Protein AF-A0A1M6HJD1-F1 (afdb_monomer)

Foldseek 3Di:
DPPDDDPVPDDPVVVVVVCLCVPPPHPVVVVVVVVVVVVVVVVVVVVVVVVVVVVVVVVVVCVVCNPCNVVVVVVPPPVPPPD

Solvent-accessible surface area (backbone atoms only — not comparable to full-atom values): 5038 Å² total; per-residue (Å²): 134,82,86,79,84,55,78,90,83,43,56,71,68,55,52,50,51,53,48,44,68,70,35,79,87,32,67,68,32,47,50,52,54,52,49,57,52,48,54,56,50,51,53,52,51,52,51,54,52,51,50,52,55,49,51,51,54,48,52,54,47,35,69,75,56,40,88,50,49,92,48,54,70,62,70,71,62,53,94,74,76,76,126

Organism: NCBI:txid1123012

Secondary structure (DSSP, 8-state):
---PPPTTTS-HHHHHHHHHHH-TTSHHHHHHHHHHHHHHHHHHHHHHHHHHHHHHHHHHHHHHH-TTHHHHHHHS--TT---

Sequence (83 aa):
MAKGVSSKTHSQKELDNYANQHNPNNKAYKARVANDQATKKQSKKALANQSKKRAKRQAEFDEKYGLSYPLDWMCYSNPYDFD

Structure (mmCIF, N/CA/C/O backbone):
data_AF-A0A1M6HJD1-F1
#
_entry.id   AF-A0A1M6HJD1-F1
#
loop_
_atom_site.group_PDB
_atom_site.id
_atom_site.type_symbol
_atom_site.label_atom_id
_atom_site.label_alt_id
_atom_site.label_comp_id
_atom_site.label_asym_id
_atom_site.label_entity_id
_atom_site.label_seq_id
_atom_site.pdbx_PDB_ins_code
_atom_site.Cartn_x
_atom_site.Cartn_y
_atom_site.Cartn_z
_atom_site.occupancy
_atom_site.B_iso_or_equiv
_atom_site.auth_seq_id
_atom_site.auth_comp_id
_atom_site.auth_asym_id
_atom_site.auth_atom_id
_atom_site.pdbx_PDB_model_num
ATOM 1 N N . MET A 1 1 ? -8.905 -16.264 19.991 1.00 40.56 1 MET A N 1
ATOM 2 C CA . MET A 1 1 ? -9.117 -16.027 21.437 1.00 40.56 1 MET A CA 1
ATOM 3 C C . MET A 1 1 ? -9.095 -14.522 21.670 1.00 40.56 1 MET A C 1
ATOM 5 O O . MET A 1 1 ? -8.041 -13.920 21.511 1.00 40.56 1 MET A O 1
ATOM 9 N N . ALA A 1 2 ? -10.240 -13.889 21.934 1.00 52.41 2 ALA A N 1
ATOM 10 C CA . ALA A 1 2 ? -10.261 -12.474 22.304 1.00 52.41 2 ALA A CA 1
ATOM 11 C C . ALA A 1 2 ? -9.787 -12.359 23.759 1.00 52.41 2 ALA A C 1
ATOM 13 O O . ALA A 1 2 ? -10.390 -12.956 24.649 1.00 52.41 2 ALA A O 1
ATOM 14 N N . LYS A 1 3 ? -8.678 -11.650 23.998 1.00 63.31 3 LYS A N 1
ATOM 15 C CA . LYS A 1 3 ? -8.244 -11.295 25.355 1.00 63.31 3 LYS A CA 1
ATOM 16 C C . LYS A 1 3 ? -9.289 -10.329 25.916 1.00 63.31 3 LYS A C 1
ATOM 18 O O . LYS A 1 3 ? -9.350 -9.181 25.490 1.00 63.31 3 LYS A O 1
ATOM 23 N N . GLY A 1 4 ? -10.169 -10.843 26.772 1.00 64.12 4 GLY A N 1
ATOM 24 C CA . GLY A 1 4 ? -11.253 -10.076 27.377 1.00 64.12 4 GLY A CA 1
ATOM 25 C C . GLY A 1 4 ? -10.713 -9.046 28.362 1.00 64.12 4 GLY A C 1
ATOM 26 O O . GLY A 1 4 ? -9.794 -9.333 29.126 1.00 64.12 4 GLY A O 1
ATOM 27 N N . VAL A 1 5 ? -11.290 -7.850 28.332 1.00 69.50 5 VAL A N 1
ATOM 28 C CA . VAL A 1 5 ? -10.935 -6.736 29.213 1.00 69.50 5 VAL A CA 1
ATOM 29 C C . VAL A 1 5 ? -11.985 -6.679 30.320 1.00 69.50 5 VAL A C 1
ATOM 31 O O . VAL A 1 5 ? -13.179 -6.635 30.029 1.00 69.50 5 VAL A O 1
ATOM 34 N N . SER A 1 6 ? -11.5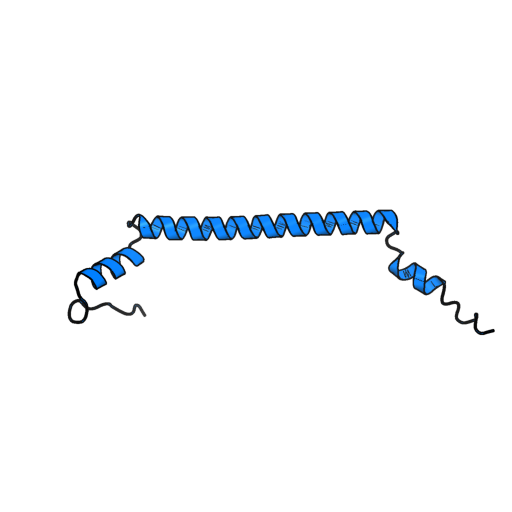55 -6.758 31.582 1.00 71.81 6 SER A N 1
ATOM 35 C CA . SER A 1 6 ? -12.451 -6.825 32.744 1.00 71.81 6 SER A CA 1
ATOM 36 C C . SER A 1 6 ? -12.565 -5.474 33.438 1.00 71.81 6 SER A C 1
ATOM 38 O O . SER A 1 6 ? -11.557 -4.823 33.714 1.00 71.81 6 SER A O 1
ATOM 40 N N . SER A 1 7 ? -13.789 -5.089 33.801 1.00 67.25 7 SER A N 1
ATOM 41 C CA . SER A 1 7 ? -14.064 -3.893 34.605 1.00 67.25 7 SER A CA 1
ATOM 42 C C . SER A 1 7 ? -13.533 -3.975 36.036 1.00 67.25 7 SER A C 1
ATOM 44 O O . SER A 1 7 ? -13.445 -2.960 36.717 1.00 67.25 7 SER A O 1
ATOM 46 N N . LYS A 1 8 ? -13.144 -5.169 36.500 1.00 74.94 8 LYS A N 1
ATOM 47 C CA . LYS A 1 8 ? -12.595 -5.377 37.846 1.00 74.94 8 LYS A CA 1
ATOM 48 C C . LYS A 1 8 ? -11.123 -4.970 37.972 1.00 74.94 8 LYS A C 1
ATOM 50 O O . LYS A 1 8 ? -10.658 -4.711 39.076 1.00 74.94 8 LYS A O 1
ATOM 55 N N . THR A 1 9 ? -10.395 -4.933 36.859 1.00 81.12 9 THR A N 1
ATOM 56 C CA . THR A 1 9 ? -8.944 -4.674 36.815 1.00 81.12 9 THR A CA 1
ATOM 57 C C . THR A 1 9 ? -8.570 -3.377 36.108 1.00 81.12 9 THR A C 1
ATOM 59 O O . THR A 1 9 ? -7.400 -3.009 36.123 1.00 81.12 9 THR A O 1
ATOM 62 N N . HIS A 1 10 ? -9.528 -2.689 35.487 1.00 81.19 10 HIS A N 1
ATOM 63 C CA . HIS A 1 10 ? -9.272 -1.509 34.667 1.00 81.19 10 HIS A CA 1
ATOM 64 C C . HIS A 1 10 ? -10.210 -0.372 35.047 1.00 81.19 10 HIS A C 1
ATOM 66 O O . HIS A 1 10 ? -11.384 -0.589 35.347 1.00 81.19 10 HIS A O 1
ATOM 72 N N . SER A 1 11 ? -9.692 0.850 35.010 1.00 87.38 11 SER A N 1
ATOM 73 C CA . SER A 1 11 ? -10.498 2.048 35.186 1.00 87.38 11 SER A CA 1
ATOM 74 C C . SER A 1 11 ? -11.471 2.221 34.022 1.00 87.38 11 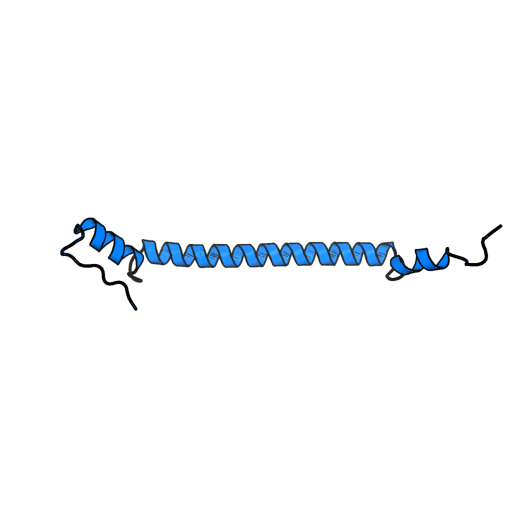SER A C 1
ATOM 76 O O . SER A 1 11 ? -11.215 1.789 32.895 1.00 87.38 11 SER A O 1
ATOM 78 N N . GLN A 1 12 ? -12.567 2.938 34.267 1.00 83.44 12 GLN A N 1
ATOM 79 C CA . GLN A 1 12 ? -13.555 3.232 33.229 1.00 83.44 12 GLN A CA 1
ATOM 80 C C . GLN A 1 12 ? -12.919 3.896 31.998 1.00 83.44 12 GLN A C 1
ATOM 82 O O . GLN A 1 12 ? -13.242 3.543 30.870 1.00 83.44 12 GLN A O 1
ATOM 87 N N . LYS A 1 13 ? -11.933 4.780 32.202 1.00 84.25 13 LYS A N 1
ATOM 88 C CA . LYS A 1 13 ? -11.198 5.424 31.104 1.00 84.25 13 LYS A CA 1
ATOM 89 C C . LYS A 1 13 ? -10.429 4.417 30.249 1.00 84.25 13 LYS A C 1
ATOM 91 O O . LYS A 1 13 ? -10.364 4.577 29.035 1.00 84.25 13 LYS A O 1
ATOM 96 N N . GLU A 1 14 ? -9.844 3.388 30.853 1.00 84.44 14 GLU A N 1
ATOM 97 C CA . GLU A 1 14 ? -9.128 2.337 30.121 1.00 84.44 14 GLU A CA 1
ATOM 98 C C . GLU A 1 14 ? -10.091 1.441 29.339 1.00 84.44 14 GLU A C 1
ATOM 100 O O . GLU A 1 14 ? -9.805 1.107 28.189 1.00 84.44 14 GLU A O 1
ATOM 105 N N . LEU A 1 15 ? -11.254 1.120 29.916 1.00 83.50 15 LEU A N 1
ATOM 106 C CA . LEU A 1 15 ? -12.316 0.375 29.232 1.00 83.50 15 LEU A CA 1
ATOM 107 C C . LEU A 1 15 ? -12.870 1.157 28.039 1.00 83.50 15 LEU A C 1
ATOM 109 O O . LEU A 1 15 ? -12.999 0.603 26.948 1.00 83.50 15 LEU A O 1
ATOM 113 N N . ASP A 1 16 ? -13.136 2.449 28.224 1.00 82.19 16 ASP A N 1
ATOM 114 C CA . ASP A 1 16 ? -13.646 3.328 27.176 1.00 82.19 16 ASP A CA 1
ATOM 115 C C . ASP A 1 16 ? -12.610 3.499 26.064 1.00 82.19 16 ASP A C 1
ATOM 117 O O . ASP A 1 16 ? -12.938 3.404 24.882 1.00 82.19 16 ASP A O 1
ATOM 121 N N . ASN A 1 17 ? -11.335 3.688 26.418 1.00 81.88 17 ASN A N 1
ATOM 122 C CA . ASN A 1 17 ? -10.242 3.759 25.450 1.00 81.88 17 ASN A CA 1
ATOM 123 C C . ASN A 1 17 ? -10.097 2.454 24.663 1.00 81.88 17 ASN A C 1
ATOM 125 O O . ASN A 1 17 ? -9.958 2.489 23.439 1.00 81.88 17 ASN A O 1
ATOM 129 N N . TYR A 1 18 ? -10.173 1.308 25.340 1.00 80.94 18 TYR A N 1
ATOM 130 C CA . TYR A 1 18 ? -10.126 0.002 24.695 1.00 80.94 18 TYR A CA 1
ATOM 131 C C . TYR A 1 18 ? -11.313 -0.197 23.742 1.00 80.94 18 TYR A C 1
ATOM 133 O O . TYR A 1 18 ? -11.126 -0.525 22.568 1.00 80.94 18 TYR A O 1
ATOM 141 N N . ALA A 1 19 ? -12.533 0.090 24.200 1.00 76.19 19 ALA A N 1
ATOM 142 C CA . ALA A 1 19 ? -13.733 0.037 23.373 1.00 76.19 19 ALA A CA 1
ATOM 143 C C . ALA A 1 19 ? -13.612 0.971 22.160 1.00 76.19 19 ALA A C 1
ATOM 145 O O . ALA A 1 19 ? -13.910 0.578 21.036 1.00 76.19 19 ALA A O 1
ATOM 146 N N . ASN A 1 20 ? -13.082 2.178 22.347 1.00 77.69 20 ASN A N 1
ATOM 147 C CA . ASN A 1 20 ? -12.871 3.156 21.285 1.00 77.69 20 ASN A CA 1
ATOM 148 C C . ASN A 1 20 ? -11.875 2.698 20.208 1.00 77.69 20 ASN A C 1
ATOM 150 O O . ASN A 1 20 ? -12.028 3.095 19.051 1.00 77.69 20 ASN A O 1
ATOM 154 N N . GLN A 1 21 ? -10.884 1.868 20.549 1.00 74.94 21 GLN A N 1
ATOM 155 C CA . GLN A 1 21 ? -9.917 1.315 19.590 1.00 74.94 21 GLN A CA 1
ATOM 156 C C . GLN A 1 21 ? -10.475 0.172 18.736 1.00 74.94 21 GLN A C 1
ATOM 158 O O . GLN A 1 21 ? -9.928 -0.102 17.659 1.00 74.94 21 GLN A O 1
ATOM 163 N N . HIS A 1 22 ? -11.531 -0.485 19.216 1.00 76.12 22 HIS A N 1
ATOM 164 C CA . HIS A 1 22 ? -12.117 -1.672 18.596 1.00 76.12 22 HIS A CA 1
ATOM 165 C C . HIS A 1 22 ? -13.545 -1.459 18.085 1.00 76.12 22 HIS A C 1
ATOM 167 O O . HIS A 1 22 ? -14.028 -2.291 17.324 1.00 76.12 22 HIS A O 1
ATOM 173 N N . ASN A 1 23 ? -14.205 -0.352 18.439 1.00 75.75 23 ASN A N 1
ATOM 174 C CA . ASN A 1 23 ? -15.553 -0.032 17.989 1.00 75.75 23 ASN A CA 1
ATOM 175 C C . ASN A 1 23 ? -15.531 0.552 16.561 1.00 75.75 23 ASN A C 1
ATOM 177 O O . ASN A 1 23 ? -15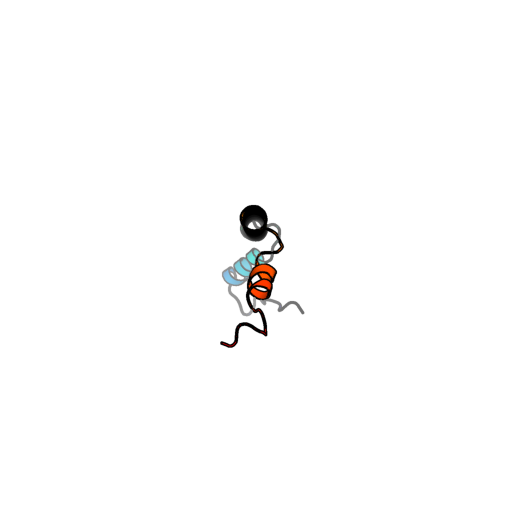.082 1.690 16.373 1.00 75.75 23 ASN A O 1
ATOM 181 N N . PRO A 1 24 ? -16.085 -0.157 15.559 1.00 72.56 24 PRO A N 1
ATOM 182 C CA . PRO A 1 24 ? -16.129 0.308 14.173 1.00 72.56 24 PRO A CA 1
ATOM 183 C C . PRO A 1 24 ? -16.913 1.614 13.981 1.00 72.56 24 PRO A C 1
ATOM 185 O O . PRO A 1 24 ? -16.700 2.329 13.000 1.00 72.56 24 PRO A O 1
ATOM 188 N N . ASN A 1 25 ? -17.811 1.948 14.913 1.00 75.69 25 ASN A N 1
ATOM 189 C CA . ASN A 1 25 ? -18.613 3.168 14.867 1.00 75.69 25 ASN A CA 1
ATOM 190 C C . ASN A 1 25 ? -17.870 4.405 15.389 1.00 75.69 25 ASN A C 1
ATOM 192 O O . ASN A 1 25 ? -18.331 5.523 15.154 1.00 75.69 25 ASN A O 1
ATOM 196 N N . ASN A 1 26 ? -16.706 4.245 16.029 1.00 81.94 26 ASN A N 1
ATOM 197 C CA . ASN A 1 26 ? -15.918 5.377 16.502 1.00 81.94 26 ASN A CA 1
ATOM 198 C C . ASN A 1 26 ? -15.245 6.123 15.333 1.00 81.94 26 ASN A C 1
ATOM 200 O O . ASN A 1 26 ? -14.618 5.523 14.455 1.00 81.94 26 ASN A O 1
ATOM 204 N N . LYS A 1 27 ? -15.313 7.460 15.362 1.00 83.94 27 LYS A N 1
ATOM 205 C CA . LYS A 1 27 ? -14.619 8.353 14.423 1.00 83.9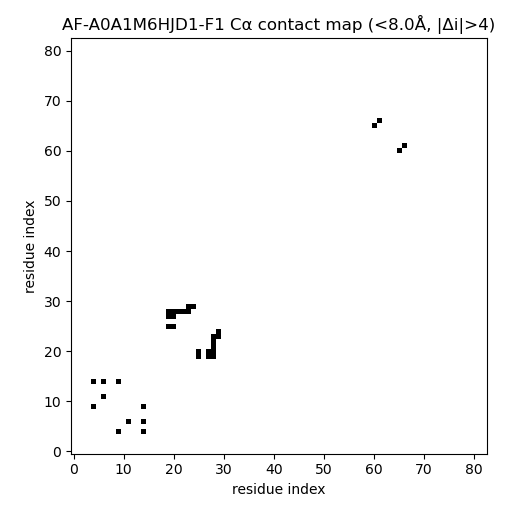4 27 LYS A CA 1
ATOM 206 C C . LYS A 1 27 ? -13.113 8.074 14.372 1.00 83.94 27 LYS A C 1
ATOM 208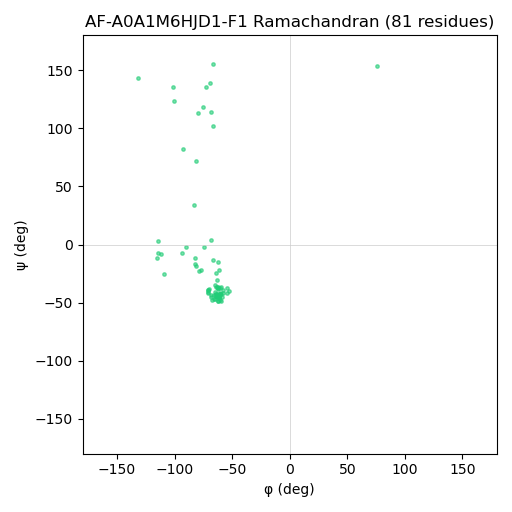 O O . LYS A 1 27 ? -12.550 8.022 13.281 1.00 83.94 27 LYS A O 1
ATOM 213 N N . ALA A 1 28 ? -12.476 7.834 15.522 1.00 78.31 28 ALA A N 1
ATOM 214 C CA . ALA A 1 28 ? -11.038 7.559 15.588 1.00 78.31 28 ALA A CA 1
ATOM 215 C C . ALA A 1 28 ? -10.658 6.245 14.879 1.00 78.31 28 ALA A C 1
ATOM 217 O O . ALA A 1 28 ? -9.674 6.197 14.140 1.00 78.31 28 ALA A O 1
ATOM 218 N N . TYR A 1 29 ? -11.472 5.194 15.036 1.00 82.88 29 TYR A N 1
ATOM 219 C CA . TYR A 1 29 ? -11.268 3.919 14.345 1.00 82.88 29 TYR A CA 1
ATOM 220 C C . TYR A 1 29 ? -11.371 4.084 12.825 1.00 82.88 29 TYR A C 1
ATOM 222 O O . TYR A 1 29 ? -10.477 3.665 12.089 1.00 82.88 29 TYR A O 1
ATOM 230 N N . LYS A 1 30 ? -12.430 4.757 12.353 1.00 86.44 30 LYS A N 1
ATOM 231 C CA . LYS A 1 30 ? -12.639 5.024 10.922 1.00 86.44 30 LYS A CA 1
ATOM 232 C C . LYS A 1 30 ? -11.487 5.829 10.317 1.00 86.44 30 LYS A C 1
ATOM 234 O O . LYS A 1 30 ? -11.016 5.482 9.236 1.00 86.44 30 LYS A O 1
ATOM 239 N N . ALA A 1 31 ? -10.996 6.848 11.027 1.00 87.56 31 ALA A N 1
ATOM 240 C CA . ALA A 1 31 ? -9.849 7.644 10.595 1.00 87.56 31 ALA A CA 1
ATOM 241 C C . ALA A 1 31 ? -8.577 6.792 10.448 1.00 87.56 31 ALA A C 1
ATOM 243 O O . ALA A 1 31 ? -7.903 6.874 9.422 1.00 87.56 31 ALA A O 1
ATOM 244 N N . ARG A 1 32 ? -8.284 5.915 11.421 1.00 88.56 32 ARG A N 1
ATOM 245 C CA . ARG A 1 32 ? -7.138 4.993 11.345 1.00 88.56 32 ARG A CA 1
ATOM 246 C C . ARG A 1 32 ? -7.234 4.076 10.126 1.00 88.56 32 ARG A C 1
ATOM 248 O O . ARG A 1 32 ? -6.285 3.985 9.357 1.00 88.56 32 ARG A O 1
ATOM 255 N N . VAL A 1 33 ? -8.390 3.444 9.915 1.00 88.56 33 VAL A N 1
ATOM 256 C CA . VAL A 1 33 ? -8.607 2.549 8.766 1.00 88.56 33 VAL A CA 1
ATOM 257 C C . VAL A 1 33 ? -8.456 3.299 7.440 1.00 88.56 33 VAL A C 1
ATOM 259 O O . VAL A 1 33 ? -7.806 2.796 6.525 1.00 88.56 33 VAL A O 1
ATOM 262 N N . ALA A 1 34 ? -9.013 4.506 7.320 1.00 91.06 34 ALA A N 1
ATOM 263 C CA . ALA A 1 34 ? -8.879 5.317 6.113 1.00 91.06 34 ALA A CA 1
ATOM 264 C C . ALA A 1 34 ? -7.414 5.698 5.830 1.00 91.06 34 ALA A C 1
ATOM 266 O O . ALA A 1 34 ? -6.960 5.569 4.690 1.00 91.06 34 ALA A O 1
ATOM 267 N N . ASN A 1 35 ? -6.662 6.094 6.860 1.00 91.62 35 ASN A N 1
ATOM 268 C CA . ASN A 1 35 ? -5.241 6.423 6.745 1.00 91.62 35 ASN A CA 1
ATOM 269 C C . ASN A 1 35 ? -4.401 5.207 6.335 1.00 91.62 35 ASN A C 1
ATOM 271 O O . ASN A 1 35 ? -3.590 5.306 5.415 1.00 91.62 35 ASN A O 1
ATOM 275 N N . ASP A 1 36 ? -4.642 4.040 6.935 1.00 90.50 36 ASP A N 1
ATOM 276 C CA . ASP A 1 36 ? -3.989 2.782 6.553 1.00 90.50 36 ASP A CA 1
ATOM 277 C C . ASP A 1 36 ? -4.243 2.425 5.082 1.00 90.50 36 ASP A C 1
ATOM 279 O O . ASP A 1 36 ? -3.356 1.948 4.371 1.00 90.50 36 ASP A O 1
ATOM 283 N N . GLN A 1 37 ? -5.460 2.658 4.591 1.00 92.06 37 GLN A N 1
ATOM 284 C CA . GLN A 1 37 ? -5.786 2.424 3.185 1.00 92.06 37 GLN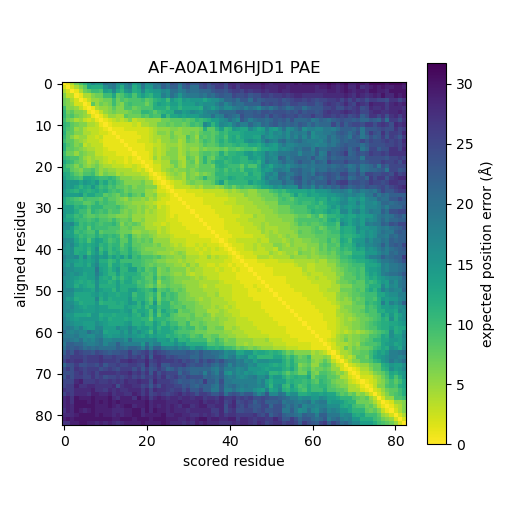 A CA 1
ATOM 285 C C . GLN A 1 37 ? -5.119 3.454 2.267 1.00 92.06 37 GLN A C 1
ATOM 287 O O . GLN A 1 37 ? -4.641 3.102 1.185 1.00 92.06 37 GLN A O 1
ATOM 292 N N . ALA A 1 38 ? -5.068 4.721 2.677 1.00 91.81 38 ALA A N 1
ATOM 293 C CA . ALA A 1 38 ? -4.437 5.788 1.909 1.00 91.81 38 ALA A CA 1
ATOM 294 C C . ALA A 1 38 ? -2.922 5.575 1.777 1.00 91.81 38 ALA A C 1
ATOM 296 O O . ALA A 1 38 ? -2.400 5.627 0.662 1.00 91.81 38 ALA A O 1
ATOM 297 N N . THR A 1 39 ? -2.233 5.248 2.872 1.00 89.75 39 THR A N 1
ATOM 298 C CA . THR A 1 39 ? -0.783 4.983 2.880 1.00 89.75 39 THR A CA 1
ATOM 299 C C . THR A 1 39 ? -0.428 3.783 2.001 1.00 89.75 39 THR A C 1
ATOM 301 O O . THR A 1 39 ? 0.467 3.878 1.160 1.00 89.75 39 THR A O 1
ATOM 304 N N . LYS A 1 40 ? -1.197 2.686 2.079 1.00 90.12 40 LYS A N 1
ATOM 305 C CA . LYS A 1 40 ? -1.045 1.519 1.186 1.00 90.12 40 LYS A CA 1
ATOM 306 C C . LYS A 1 40 ? -1.256 1.864 -0.290 1.00 90.12 40 LYS A C 1
ATOM 308 O O . LYS A 1 40 ? -0.590 1.309 -1.161 1.00 90.12 40 LYS A O 1
ATOM 313 N N . LYS A 1 41 ? -2.197 2.756 -0.609 1.00 89.12 41 LYS A N 1
ATOM 314 C CA . LYS A 1 41 ? -2.419 3.209 -1.994 1.00 89.12 41 LYS A CA 1
ATOM 315 C C . LYS A 1 41 ? -1.274 4.095 -2.482 1.00 89.12 41 LYS A C 1
ATOM 317 O O . LYS A 1 41 ? -0.839 3.941 -3.623 1.00 89.12 41 LYS A O 1
ATOM 322 N N . GLN A 1 42 ? -0.785 5.002 -1.641 1.00 87.69 42 GLN A N 1
ATOM 323 C CA . GLN A 1 42 ? 0.341 5.877 -1.966 1.00 87.69 42 GLN A CA 1
ATOM 324 C C . GLN A 1 42 ? 1.624 5.079 -2.211 1.00 87.69 42 GLN A C 1
ATOM 326 O O . GLN A 1 42 ? 2.281 5.307 -3.225 1.00 87.69 42 GLN A O 1
ATOM 331 N N . SER A 1 43 ? 1.932 4.089 -1.367 1.00 86.94 43 SER A N 1
ATOM 332 C CA . SER A 1 43 ? 3.119 3.244 -1.546 1.00 86.94 43 SER A CA 1
ATOM 333 C C . SER A 1 43 ? 3.074 2.446 -2.853 1.00 86.94 43 SER A C 1
ATOM 335 O O . SER A 1 43 ? 4.048 2.439 -3.604 1.00 86.94 43 SER A O 1
ATOM 337 N N . LYS A 1 44 ? 1.918 1.865 -3.205 1.00 92.25 44 LYS A N 1
ATOM 338 C CA . LYS A 1 44 ? 1.722 1.180 -4.496 1.00 92.25 44 LYS A CA 1
ATOM 339 C C . LYS A 1 44 ? 1.916 2.115 -5.692 1.00 92.25 44 LYS A C 1
ATOM 341 O O . LYS A 1 44 ? 2.563 1.735 -6.665 1.00 92.25 44 LYS A O 1
ATOM 346 N N . LYS A 1 45 ? 1.383 3.341 -5.626 1.00 92.50 45 LYS A N 1
ATOM 347 C CA . LYS A 1 45 ? 1.570 4.351 -6.683 1.00 92.50 45 LYS A CA 1
ATOM 348 C C . LYS A 1 45 ? 3.035 4.765 -6.819 1.00 92.50 45 LYS A C 1
ATOM 350 O O . LYS A 1 45 ? 3.530 4.865 -7.939 1.00 92.50 45 LYS A O 1
ATOM 355 N N . ALA A 1 46 ? 3.733 4.973 -5.703 1.00 92.94 46 ALA A N 1
ATOM 356 C CA . ALA A 1 46 ? 5.155 5.302 -5.704 1.00 92.94 46 ALA A CA 1
ATOM 357 C C . ALA A 1 46 ? 5.989 4.182 -6.346 1.00 92.94 46 ALA A C 1
ATOM 359 O O . ALA A 1 46 ? 6.791 4.459 -7.238 1.00 92.94 46 ALA A O 1
ATOM 360 N N . LEU A 1 47 ? 5.726 2.924 -5.976 1.00 93.69 47 LEU A N 1
ATOM 361 C CA . LEU A 1 47 ? 6.389 1.757 -6.560 1.00 93.69 47 LEU A CA 1
ATOM 362 C C . LEU A 1 47 ? 6.127 1.639 -8.070 1.00 93.69 47 LEU A C 1
ATOM 364 O O . LEU A 1 47 ? 7.060 1.444 -8.844 1.00 93.69 47 LEU A O 1
ATOM 368 N N . ALA A 1 48 ? 4.878 1.826 -8.508 1.00 94.69 48 ALA A N 1
ATOM 369 C CA . ALA A 1 48 ? 4.521 1.797 -9.927 1.00 94.69 48 ALA A CA 1
ATOM 370 C C . ALA A 1 48 ? 5.183 2.932 -10.731 1.00 94.69 48 ALA A C 1
ATOM 372 O O . ALA A 1 48 ? 5.579 2.749 -11.880 1.00 94.69 48 ALA A O 1
ATOM 373 N N . ASN A 1 49 ? 5.330 4.119 -10.143 1.00 94.81 49 ASN A N 1
ATOM 374 C CA . ASN A 1 49 ? 6.038 5.221 -10.791 1.00 94.81 49 ASN A CA 1
ATOM 375 C C . ASN A 1 49 ? 7.545 4.946 -10.878 1.00 94.81 49 ASN A C 1
ATOM 377 O O . ASN A 1 49 ? 8.169 5.251 -11.895 1.00 94.81 49 ASN A O 1
ATOM 381 N N . GLN A 1 50 ? 8.130 4.346 -9.839 1.00 93.94 50 GLN A N 1
ATOM 382 C CA . GLN A 1 50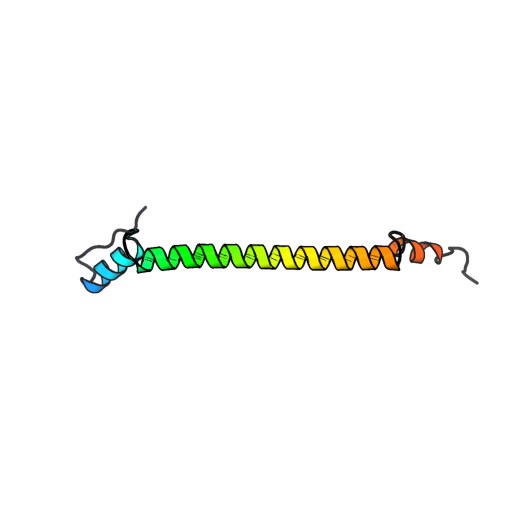 ? 9.535 3.944 -9.839 1.00 93.94 50 GLN A CA 1
ATOM 383 C C . GLN A 1 50 ? 9.812 2.869 -10.900 1.00 93.94 50 GLN A C 1
ATOM 385 O O . GLN A 1 50 ? 10.789 2.992 -11.641 1.00 93.94 50 GLN A O 1
ATOM 390 N N . SER A 1 51 ? 8.944 1.858 -11.024 1.00 93.44 51 SER A N 1
ATOM 391 C CA . SER A 1 51 ? 9.098 0.801 -12.030 1.00 93.44 51 SER A CA 1
ATOM 392 C C . SER A 1 51 ? 9.001 1.349 -13.454 1.00 93.44 51 SER A C 1
ATOM 394 O O . SER A 1 51 ? 9.863 1.045 -14.273 1.00 93.44 51 SER A O 1
ATOM 396 N N . LYS A 1 52 ? 8.048 2.251 -13.729 1.00 95.62 52 LYS A N 1
ATOM 397 C CA . LYS A 1 52 ? 7.941 2.946 -15.025 1.00 95.62 52 LYS A CA 1
ATOM 398 C C . LYS A 1 52 ? 9.195 3.750 -15.365 1.00 95.62 52 LYS A C 1
ATOM 400 O O . LYS A 1 52 ? 9.702 3.649 -16.477 1.00 95.62 52 LYS A O 1
ATOM 405 N N . LYS A 1 53 ? 9.734 4.514 -14.408 1.00 95.81 53 LYS A N 1
ATOM 406 C CA . LYS A 1 53 ? 10.987 5.267 -14.605 1.00 95.81 53 LYS A CA 1
ATOM 407 C C . LYS A 1 53 ? 12.178 4.346 -14.876 1.00 95.81 53 LYS A C 1
ATOM 409 O O . LYS A 1 53 ? 13.052 4.697 -15.660 1.00 95.81 53 LYS A O 1
ATOM 414 N N . ARG A 1 54 ? 12.238 3.180 -14.224 1.00 94.25 54 ARG A N 1
ATOM 415 C CA . ARG A 1 54 ? 13.289 2.183 -14.471 1.00 94.25 54 ARG A CA 1
ATOM 416 C C . ARG A 1 54 ? 13.152 1.557 -15.858 1.00 94.25 54 ARG A C 1
ATOM 418 O O . ARG A 1 54 ? 14.150 1.492 -16.558 1.00 94.25 54 ARG A O 1
ATOM 425 N N . ALA A 1 55 ? 11.942 1.172 -16.258 1.00 93.62 55 ALA A N 1
ATOM 426 C CA . ALA A 1 55 ? 11.680 0.618 -17.584 1.00 93.62 55 ALA A CA 1
ATOM 427 C C . ALA A 1 55 ? 12.028 1.617 -18.696 1.00 93.62 55 ALA A C 1
ATOM 429 O O . ALA A 1 55 ? 12.685 1.244 -19.657 1.00 93.62 55 ALA A O 1
ATOM 430 N N . LYS A 1 56 ? 11.675 2.900 -18.525 1.00 95.69 56 LYS A N 1
ATOM 431 C CA . LYS A 1 56 ? 12.041 3.962 -19.474 1.00 95.69 56 LYS A CA 1
ATOM 432 C C . LYS A 1 56 ? 13.557 4.110 -19.618 1.00 95.69 56 LYS A C 1
ATOM 434 O O . LYS A 1 56 ? 14.050 4.114 -20.732 1.00 95.69 56 LYS A O 1
ATOM 439 N N . ARG A 1 57 ? 14.292 4.167 -18.499 1.00 93.31 57 ARG A N 1
ATOM 440 C CA . ARG A 1 57 ? 15.765 4.233 -18.527 1.00 93.31 57 ARG A CA 1
ATOM 441 C C . ARG A 1 57 ? 16.398 3.003 -19.173 1.00 93.31 57 ARG A C 1
ATOM 443 O O . ARG A 1 57 ? 17.412 3.146 -19.838 1.00 93.31 57 ARG A O 1
ATOM 450 N N . GLN A 1 58 ? 15.823 1.818 -18.959 1.00 89.50 58 GLN A N 1
ATOM 451 C CA . GLN A 1 58 ? 16.298 0.602 -19.617 1.00 89.50 58 GLN A CA 1
ATOM 452 C C . GLN A 1 58 ? 16.071 0.682 -21.127 1.00 89.50 58 GLN A C 1
ATOM 454 O O . GLN A 1 58 ? 17.008 0.472 -21.875 1.00 89.50 58 GLN A O 1
ATOM 459 N N . ALA A 1 59 ? 14.876 1.083 -21.567 1.00 89.75 59 ALA A N 1
ATOM 460 C CA . ALA A 1 59 ? 14.582 1.254 -22.987 1.00 89.75 59 ALA A CA 1
ATOM 461 C C . ALA A 1 59 ? 15.486 2.310 -23.652 1.00 89.75 59 ALA A C 1
ATOM 463 O O . ALA A 1 59 ? 15.998 2.066 -24.733 1.00 89.75 59 ALA A O 1
ATOM 464 N N . GLU A 1 60 ? 15.740 3.445 -22.990 1.00 92.31 60 GLU A N 1
ATOM 465 C CA . GLU A 1 60 ? 16.678 4.476 -23.472 1.00 92.31 60 GLU A CA 1
ATOM 466 C C . GLU A 1 60 ? 18.121 3.947 -23.565 1.00 92.31 60 GLU A C 1
ATOM 468 O O . GLU A 1 60 ? 18.865 4.311 -24.474 1.00 92.31 60 GLU A O 1
ATOM 473 N N . PHE A 1 61 ? 18.534 3.088 -22.628 1.00 89.88 61 PHE A N 1
ATOM 474 C CA . PHE A 1 61 ? 19.833 2.419 -22.677 1.00 89.88 61 PHE A CA 1
ATOM 475 C C . PHE A 1 61 ? 19.901 1.428 -23.848 1.00 89.88 61 PHE A C 1
ATOM 477 O O . PHE A 1 61 ? 20.852 1.474 -24.625 1.00 89.88 61 PHE A O 1
ATOM 484 N N . ASP A 1 62 ? 18.878 0.588 -24.003 1.00 86.94 62 ASP A N 1
ATOM 485 C CA . ASP A 1 62 ? 18.786 -0.415 -25.068 1.00 86.94 62 ASP A CA 1
ATOM 486 C C . ASP A 1 62 ? 18.702 0.239 -26.460 1.00 86.94 62 ASP A C 1
ATOM 488 O O . ASP A 1 62 ? 19.270 -0.281 -27.413 1.00 86.94 62 ASP A O 1
ATOM 492 N N . GLU A 1 63 ? 18.049 1.398 -26.589 1.00 88.50 63 GLU A N 1
ATOM 493 C CA . GLU A 1 63 ? 18.019 2.196 -27.823 1.00 88.50 63 GLU A CA 1
ATOM 494 C C . GLU A 1 63 ? 19.395 2.795 -28.142 1.00 88.50 63 GLU A C 1
ATOM 496 O O . GLU A 1 63 ? 19.840 2.75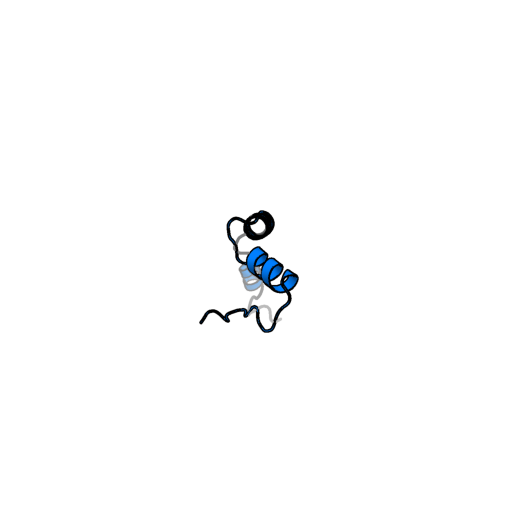9 -29.287 1.00 88.50 63 GLU A O 1
ATOM 501 N N . LYS A 1 64 ? 20.092 3.330 -27.130 1.00 87.81 64 LYS A N 1
ATOM 502 C CA . LYS A 1 64 ? 21.385 3.997 -27.321 1.00 87.81 64 LYS A CA 1
ATOM 503 C C . LYS A 1 64 ? 22.516 3.027 -27.658 1.00 87.81 64 LYS A C 1
ATOM 505 O O . LYS A 1 64 ? 23.390 3.372 -28.449 1.00 87.81 64 LYS A O 1
ATOM 510 N N . TYR A 1 65 ? 22.545 1.871 -27.005 1.00 83.62 65 TYR A N 1
ATOM 511 C CA . TYR A 1 65 ? 23.663 0.931 -27.094 1.00 83.62 65 TYR A CA 1
ATOM 512 C C . TYR A 1 65 ? 23.306 -0.370 -27.823 1.00 83.62 65 TYR A C 1
ATOM 514 O O . TYR A 1 65 ? 24.193 -1.166 -28.110 1.00 83.62 65 TYR A O 1
ATOM 522 N N . GLY A 1 66 ? 22.028 -0.587 -28.143 1.00 77.75 66 GLY A N 1
ATOM 523 C CA . GLY A 1 66 ? 21.536 -1.847 -28.686 1.00 77.75 66 GLY A CA 1
ATOM 524 C C . GLY A 1 66 ? 21.413 -2.936 -27.616 1.00 77.75 66 GLY A C 1
ATOM 525 O O . GLY A 1 66 ? 22.144 -2.974 -26.625 1.00 77.75 66 GLY A O 1
ATOM 526 N N . LEU A 1 67 ? 20.510 -3.895 -27.844 1.00 69.75 67 LEU A N 1
ATOM 527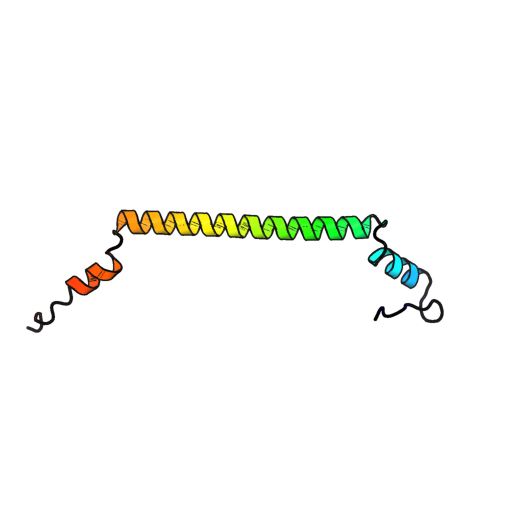 C CA . LEU A 1 67 ? 20.365 -5.094 -27.002 1.00 69.75 67 LEU A CA 1
ATOM 528 C C . LEU A 1 67 ? 21.632 -5.979 -26.996 1.00 69.75 67 LEU A C 1
ATOM 530 O O . LEU A 1 67 ? 21.762 -6.856 -26.144 1.00 69.75 67 LEU A O 1
ATOM 534 N N . SER A 1 68 ? 22.555 -5.757 -27.939 1.00 66.69 68 SER A N 1
ATOM 535 C CA . SER A 1 68 ? 23.827 -6.470 -28.078 1.00 66.69 68 SER A CA 1
ATOM 536 C C . SER A 1 68 ? 24.985 -5.838 -27.308 1.00 66.69 68 SER A C 1
ATOM 538 O O . SER A 1 68 ? 26.055 -6.428 -27.296 1.00 66.69 68 SER A O 1
ATOM 540 N N . TYR A 1 69 ? 24.817 -4.700 -26.622 1.00 65.62 69 TYR A N 1
ATOM 541 C CA . TYR A 1 69 ? 25.906 -4.076 -25.853 1.00 65.62 69 TYR A CA 1
ATOM 542 C C . TYR A 1 69 ? 26.599 -5.022 -24.846 1.00 65.62 69 TYR A C 1
ATOM 544 O O . TYR A 1 69 ? 27.829 -5.015 -24.757 1.00 65.62 69 TYR A O 1
ATOM 552 N N . PRO A 1 70 ? 25.876 -5.906 -24.120 1.00 66.69 70 PRO A N 1
ATOM 553 C CA . PRO A 1 70 ? 26.500 -6.918 -23.269 1.00 66.69 70 PRO A CA 1
ATOM 554 C C . PRO A 1 70 ? 27.120 -8.091 -24.040 1.00 66.69 70 PRO A C 1
ATOM 556 O O . PRO A 1 70 ? 27.646 -8.990 -23.402 1.00 66.69 70 PRO A O 1
ATOM 559 N N . LEU A 1 71 ? 27.021 -8.143 -25.366 1.00 64.94 71 LEU A N 1
ATOM 560 C CA . LEU A 1 71 ? 27.679 -9.132 -26.224 1.00 64.94 71 LEU A CA 1
ATOM 561 C C . LEU A 1 71 ? 28.810 -8.507 -27.049 1.00 64.94 71 LEU A C 1
ATOM 563 O O . LEU A 1 71 ? 29.763 -9.207 -27.370 1.00 64.94 71 LEU A O 1
ATOM 567 N N . ASP A 1 72 ? 28.766 -7.201 -27.325 1.00 65.69 72 ASP A N 1
ATOM 568 C CA . ASP A 1 72 ? 29.816 -6.502 -28.074 1.00 65.69 72 ASP A CA 1
ATOM 569 C C . ASP A 1 72 ? 31.179 -6.612 -27.381 1.00 65.69 72 ASP A C 1
ATOM 571 O O . ASP A 1 72 ? 32.185 -6.811 -28.053 1.00 65.69 72 ASP A O 1
ATOM 575 N N . TRP A 1 73 ? 31.238 -6.585 -26.043 1.00 68.12 73 TRP A N 1
ATOM 576 C CA . TRP A 1 73 ? 32.503 -6.797 -25.319 1.00 68.12 73 TRP A CA 1
ATOM 577 C C . TRP A 1 73 ? 33.096 -8.204 -25.526 1.00 68.12 73 TRP A C 1
ATOM 579 O O . TRP A 1 73 ? 34.308 -8.363 -25.414 1.00 68.12 73 TRP A O 1
ATOM 589 N N . MET A 1 74 ? 32.273 -9.208 -25.863 1.00 63.06 74 MET A N 1
ATOM 590 C CA . MET A 1 74 ? 32.718 -10.579 -26.159 1.00 63.06 74 MET A CA 1
ATOM 591 C C . MET A 1 74 ? 33.222 -10.734 -27.602 1.00 63.06 74 MET A C 1
ATOM 593 O O . MET A 1 74 ? 33.914 -11.701 -27.909 1.00 63.06 74 MET A O 1
ATOM 597 N N . CYS A 1 75 ? 32.902 -9.790 -28.492 1.00 63.28 75 CYS A N 1
ATOM 598 C CA . CYS A 1 75 ? 33.368 -9.799 -29.881 1.00 63.28 75 CYS A CA 1
ATOM 599 C C . CYS A 1 75 ? 34.791 -9.236 -30.035 1.00 63.28 75 CYS A C 1
ATOM 601 O O . CYS A 1 75 ? 35.441 -9.510 -31.040 1.00 63.28 75 CYS A O 1
ATOM 603 N N . TYR A 1 76 ? 35.286 -8.483 -29.044 1.00 60.81 76 TYR A N 1
ATOM 604 C CA . TYR A 1 76 ? 36.660 -7.959 -29.012 1.00 60.81 76 TYR A CA 1
ATOM 605 C C . TYR A 1 76 ? 37.644 -8.861 -28.258 1.00 60.81 76 TYR A C 1
ATOM 607 O O . TYR A 1 76 ? 38.846 -8.626 -28.306 1.00 60.81 76 TYR A O 1
ATOM 615 N N . SER A 1 77 ? 37.173 -9.914 -27.585 1.00 63.75 77 SER A N 1
ATOM 616 C CA . SER A 1 77 ? 38.047 -10.985 -27.105 1.00 63.75 77 SER A CA 1
ATOM 617 C C . SER A 1 77 ? 38.332 -11.944 -28.256 1.00 63.75 77 SER A C 1
ATOM 619 O O . SER A 1 77 ? 37.788 -13.046 -28.302 1.00 63.75 77 SER A O 1
ATOM 621 N N . ASN A 1 78 ? 39.140 -11.504 -29.221 1.00 62.00 78 ASN A N 1
ATOM 622 C CA . ASN A 1 78 ? 39.680 -12.396 -30.231 1.00 62.00 78 ASN A CA 1
ATOM 623 C C . ASN A 1 78 ? 40.665 -13.342 -29.516 1.00 62.00 78 ASN A C 1
ATOM 625 O O . ASN A 1 78 ? 41.681 -12.876 -29.000 1.00 62.00 78 ASN A O 1
ATOM 629 N N . PRO A 1 79 ? 40.403 -14.660 -29.432 1.00 66.06 79 PRO A N 1
ATOM 630 C CA . PRO A 1 79 ? 41.268 -15.598 -28.707 1.00 66.06 79 PRO A CA 1
ATOM 631 C C . PRO A 1 79 ? 42.635 -15.808 -29.383 1.00 66.06 79 PRO A C 1
ATOM 633 O O . PRO A 1 79 ? 43.420 -16.631 -28.921 1.00 66.06 79 PRO A O 1
ATOM 636 N N . TYR A 1 80 ? 42.905 -15.083 -30.471 1.00 64.62 80 TYR A N 1
ATOM 637 C CA . TYR A 1 80 ? 44.153 -15.086 -31.224 1.00 64.62 80 TYR A CA 1
ATOM 638 C C . TYR A 1 80 ? 44.911 -13.747 -31.158 1.00 64.62 80 TYR A C 1
ATOM 640 O O . TYR A 1 80 ? 45.970 -13.657 -31.762 1.00 64.62 80 TYR A O 1
ATOM 648 N N . ASP A 1 81 ? 44.436 -12.747 -30.398 1.00 61.88 81 ASP A N 1
ATOM 649 C CA . ASP A 1 81 ? 45.161 -11.479 -30.149 1.00 61.88 81 ASP A CA 1
ATOM 650 C C . ASP A 1 81 ? 46.192 -11.618 -29.002 1.00 61.88 81 ASP A C 1
ATOM 652 O O . ASP A 1 81 ? 46.420 -10.699 -28.214 1.00 61.88 81 ASP A O 1
ATOM 656 N N . PHE A 1 82 ? 46.804 -12.798 -28.874 1.00 60.00 82 PHE A N 1
ATOM 657 C CA . PHE A 1 82 ? 48.001 -12.999 -28.061 1.00 60.00 82 PHE A CA 1
ATOM 658 C C . PHE A 1 82 ? 49.221 -12.830 -28.982 1.00 60.00 82 PHE A C 1
ATOM 660 O O . PHE A 1 82 ? 49.730 -13.827 -29.493 1.00 60.00 82 PHE A O 1
ATOM 667 N N . ASP A 1 83 ? 49.638 -11.585 -29.234 1.00 62.19 83 ASP A N 1
ATOM 668 C CA . ASP A 1 83 ? 50.993 -11.288 -29.741 1.00 62.19 83 ASP A CA 1
ATOM 669 C C . ASP A 1 83 ? 52.038 -11.449 -28.620 1.00 62.19 83 ASP A C 1
ATOM 671 O O . ASP A 1 83 ? 51.767 -11.001 -27.476 1.00 62.19 83 ASP A O 1
#

Radius of gyration: 29.88 Å; Cα contacts (8 Å, |Δi|>4): 18; chains: 1; bounding box: 70×24×69 Å

Mean predicted aligned error: 12.96 Å

pLDDT: mean 80.0, std 12.25, range [40.56, 95.81]